Protein AF-A0A832Y055-F1 (afdb_monomer_lite)

Radius of gyration: 12.82 Å; chains: 1; bounding box: 28×29×27 Å

Foldseek 3Di:
DWDWDDWPPDIWTWDWDDDDQKIWIDTHPDIWIWGWDQDPVRWIWIATPNDIWIKDWDDDDPWIWIDIPNDITID

pLDDT: mean 89.51, std 5.12, range [66.62, 95.88]

Secondary structure (DSSP, 8-state):
--EEEEETTEEEEEEEEEETTEEEEEETTEEEEEEEEE-TTS-EEEEETTEEEEEEEEEETTEEEEEETTEEEE-

Sequence (75 aa):
MAETVTIGSKSYLVNIRRSGSRFHLQIDDRDYDGEFSRLNNGSLEIIIDGRRSITYSEKKSNESYVFANGINYVL

Structure (mmCIF, N/CA/C/O backbone):
data_AF-A0A832Y055-F1
#
_entry.id   AF-A0A832Y055-F1
#
loop_
_atom_site.group_PDB
_atom_site.id
_atom_site.type_symbol
_atom_site.label_atom_id
_atom_site.label_alt_id
_atom_site.label_comp_id
_atom_site.label_asym_id
_atom_site.label_entity_id
_atom_site.label_seq_id
_atom_site.pdbx_PDB_ins_code
_atom_site.Cartn_x
_atom_site.Cartn_y
_atom_site.Cartn_z
_atom_site.occupancy
_atom_site.B_iso_or_equiv
_atom_site.auth_seq_id
_atom_site.auth_comp_id
_atom_site.auth_asym_id
_atom_site.auth_atom_id
_atom_site.pdbx_PDB_model_num
ATOM 1 N N . MET A 1 1 ? 7.391 -7.328 12.378 1.00 66.62 1 MET A N 1
ATOM 2 C CA . MET A 1 1 ? 6.608 -7.131 13.617 1.00 66.62 1 MET A CA 1
ATOM 3 C C . MET A 1 1 ? 5.294 -6.555 13.132 1.00 66.62 1 MET A C 1
ATOM 5 O O . MET A 1 1 ? 5.362 -5.693 12.268 1.00 66.62 1 MET A O 1
ATOM 9 N N . ALA A 1 2 ? 4.148 -7.099 13.540 1.00 81.12 2 ALA A N 1
ATOM 10 C CA . ALA A 1 2 ? 2.873 -6.543 13.094 1.00 81.12 2 ALA A CA 1
ATOM 11 C C . ALA A 1 2 ? 2.641 -5.198 13.799 1.00 81.12 2 ALA A C 1
ATOM 13 O O . ALA A 1 2 ? 2.838 -5.098 15.010 1.00 81.12 2 ALA A O 1
ATOM 14 N N . GLU A 1 3 ? 2.271 -4.183 13.034 1.00 88.69 3 GLU A N 1
ATOM 15 C CA . GLU A 1 3 ? 1.973 -2.825 13.468 1.00 88.69 3 GLU A CA 1
ATOM 16 C C . GLU A 1 3 ? 0.504 -2.522 13.181 1.00 88.69 3 GLU A C 1
ATOM 18 O O . GLU A 1 3 ? -0.042 -2.941 12.162 1.00 88.69 3 GLU A O 1
ATOM 23 N N . THR A 1 4 ? -0.150 -1.783 14.071 1.00 90.12 4 THR A N 1
ATOM 24 C CA . THR A 1 4 ? -1.520 -1.329 13.828 1.00 90.12 4 THR A CA 1
ATOM 25 C C . THR A 1 4 ? -1.481 0.003 13.096 1.00 90.12 4 THR A C 1
ATOM 27 O O . THR A 1 4 ? -0.952 0.982 13.620 1.00 90.12 4 THR A O 1
ATOM 30 N N . VAL A 1 5 ? -2.076 0.055 11.907 1.00 88.62 5 VAL A N 1
ATOM 31 C CA . VAL A 1 5 ? -2.218 1.280 11.113 1.00 88.62 5 VAL A CA 1
ATOM 32 C C . VAL A 1 5 ? -3.682 1.701 11.127 1.00 88.62 5 VAL A C 1
ATOM 34 O O . VAL A 1 5 ? -4.558 0.911 10.777 1.00 88.62 5 VAL A O 1
ATOM 37 N N . THR A 1 6 ? -3.960 2.944 11.515 1.00 88.31 6 THR A N 1
ATOM 38 C CA . THR A 1 6 ? -5.319 3.504 11.525 1.00 88.31 6 THR A CA 1
ATOM 39 C C . THR A 1 6 ? -5.468 4.511 10.394 1.00 88.31 6 THR A C 1
ATOM 41 O O . THR A 1 6 ? -4.675 5.435 10.275 1.00 88.31 6 THR A O 1
ATOM 44 N N . ILE A 1 7 ? -6.492 4.332 9.560 1.00 85.19 7 ILE A N 1
ATOM 45 C CA . ILE A 1 7 ? -6.844 5.233 8.460 1.00 85.19 7 ILE A CA 1
ATOM 46 C C . ILE A 1 7 ? -8.294 5.672 8.671 1.00 85.19 7 ILE A C 1
ATOM 48 O O . ILE A 1 7 ? -9.235 4.893 8.480 1.00 85.19 7 ILE A O 1
ATOM 52 N N . GLY A 1 8 ? -8.487 6.928 9.077 1.00 83.62 8 GLY A N 1
ATOM 53 C CA . GLY A 1 8 ? -9.802 7.438 9.468 1.00 83.62 8 GLY A CA 1
ATOM 54 C C . GLY A 1 8 ? -10.349 6.690 10.689 1.00 83.62 8 GLY A C 1
ATOM 55 O O . GLY A 1 8 ? -9.708 6.655 11.732 1.00 83.62 8 GLY A O 1
ATOM 56 N N . SER A 1 9 ? -11.534 6.084 10.568 1.00 85.56 9 SER A N 1
ATOM 57 C CA . SER A 1 9 ? -12.165 5.292 11.639 1.00 85.56 9 SER A CA 1
ATOM 58 C C . SER A 1 9 ? -11.859 3.790 11.582 1.00 85.56 9 SER A C 1
ATOM 60 O O . SER A 1 9 ? -12.429 3.023 12.357 1.00 85.56 9 SER A O 1
ATOM 62 N N . LYS A 1 10 ? -11.003 3.349 10.651 1.00 89.81 10 LYS A N 1
ATOM 63 C CA . LYS A 1 10 ? -10.652 1.936 10.459 1.00 89.81 10 LYS A CA 1
ATOM 64 C C . LYS A 1 10 ? -9.217 1.678 10.892 1.00 89.81 10 LYS A C 1
ATOM 66 O O . LYS A 1 10 ? -8.332 2.455 10.548 1.00 89.81 10 LYS A O 1
ATOM 71 N N . SER A 1 11 ? -8.993 0.561 11.570 1.00 91.75 11 SER A N 1
ATOM 72 C CA . SER A 1 11 ? -7.663 0.089 11.956 1.00 91.75 11 SER A CA 1
ATOM 73 C C . SER A 1 11 ? -7.379 -1.256 11.303 1.00 91.75 11 SER A C 1
ATOM 75 O O . SER A 1 11 ? -8.286 -2.073 11.162 1.00 91.75 11 SER A O 1
ATOM 77 N N . TYR A 1 12 ? -6.123 -1.460 10.926 1.00 92.12 12 TYR A N 1
ATOM 78 C CA . TYR A 1 12 ? -5.642 -2.641 10.221 1.00 92.12 12 TYR A CA 1
ATOM 79 C C . TYR A 1 12 ? -4.399 -3.180 10.918 1.00 92.12 12 TYR A C 1
ATOM 81 O O . TYR A 1 12 ? -3.546 -2.398 11.351 1.00 92.12 12 TYR A O 1
ATOM 89 N N . LEU A 1 13 ? -4.276 -4.501 11.001 1.00 93.50 13 LEU A N 1
ATOM 90 C CA . LEU A 1 13 ? -3.046 -5.154 11.435 1.00 93.50 13 LEU A CA 1
ATOM 91 C C . LEU A 1 13 ? -2.146 -5.343 10.222 1.00 93.50 13 LEU A C 1
ATOM 93 O O . LEU A 1 13 ? -2.460 -6.105 9.315 1.00 93.50 13 LEU A O 1
ATOM 97 N N . VAL A 1 14 ? -1.022 -4.639 10.199 1.00 93.38 14 VAL A N 1
ATOM 98 C CA . VAL A 1 14 ? -0.130 -4.583 9.045 1.00 93.38 14 VAL A CA 1
ATOM 99 C C . VAL A 1 14 ? 1.219 -5.179 9.403 1.00 93.38 14 VAL A C 1
ATOM 101 O O . VAL A 1 14 ? 1.831 -4.822 10.402 1.00 93.38 14 VAL A O 1
ATOM 104 N N . ASN A 1 15 ? 1.739 -6.074 8.576 1.00 94.38 15 ASN A N 1
ATOM 105 C CA . ASN A 1 15 ? 3.095 -6.585 8.720 1.00 94.38 15 ASN A CA 1
ATOM 106 C C . ASN A 1 15 ? 3.799 -6.487 7.375 1.00 94.38 15 ASN A C 1
ATOM 108 O O . ASN A 1 15 ? 3.366 -7.084 6.394 1.00 94.38 15 ASN A O 1
ATOM 112 N N . ILE A 1 16 ? 4.902 -5.747 7.337 1.00 92.56 16 ILE A N 1
ATOM 113 C CA . ILE A 1 16 ? 5.708 -5.598 6.132 1.00 92.56 16 ILE A CA 1
ATOM 114 C C . ILE A 1 16 ? 7.048 -6.305 6.302 1.00 92.56 16 ILE A C 1
ATOM 116 O O . ILE A 1 16 ? 7.766 -6.130 7.290 1.00 92.56 16 ILE A O 1
ATOM 120 N N . ARG A 1 17 ? 7.405 -7.110 5.306 1.00 93.31 17 ARG A N 1
ATOM 121 C CA . ARG A 1 17 ? 8.730 -7.710 5.158 1.00 93.31 17 ARG A CA 1
ATOM 122 C C . ARG A 1 17 ? 9.313 -7.233 3.846 1.00 93.31 17 ARG A C 1
ATOM 124 O O . ARG A 1 17 ? 8.648 -7.264 2.821 1.00 93.31 17 ARG A O 1
ATOM 131 N N . ARG A 1 18 ? 10.564 -6.788 3.865 1.00 91.81 18 ARG A N 1
ATOM 132 C CA . ARG A 1 18 ? 11.213 -6.197 2.694 1.00 91.81 18 ARG A CA 1
ATOM 133 C C . ARG A 1 18 ? 12.547 -6.870 2.430 1.00 91.81 18 ARG A C 1
ATOM 135 O O . ARG A 1 18 ? 13.320 -7.078 3.361 1.00 91.81 18 ARG A O 1
ATOM 142 N N . SER A 1 19 ? 12.825 -7.150 1.163 1.00 91.44 19 SER A N 1
ATOM 143 C CA . SER A 1 19 ? 14.109 -7.655 0.686 1.00 91.44 19 SER A CA 1
ATOM 144 C C . SER A 1 19 ? 14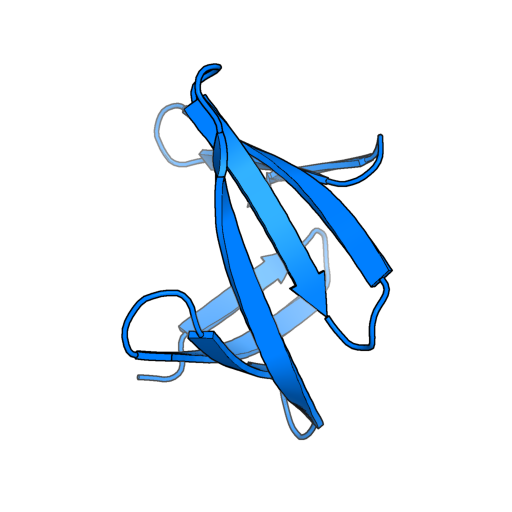.504 -6.908 -0.586 1.00 91.44 19 SER A C 1
ATOM 146 O O . SER A 1 19 ? 13.879 -7.054 -1.636 1.00 91.44 19 SER A O 1
ATOM 148 N N . GLY A 1 20 ? 15.517 -6.044 -0.480 1.00 92.69 20 GLY A N 1
ATOM 149 C CA . GLY A 1 20 ? 15.887 -5.131 -1.564 1.00 92.69 20 GLY A CA 1
ATOM 150 C C . GLY A 1 20 ? 14.740 -4.181 -1.931 1.00 92.69 20 GLY A C 1
ATOM 151 O O . GLY A 1 20 ? 14.239 -3.454 -1.063 1.00 92.69 20 GLY A O 1
ATOM 152 N N . SER A 1 21 ? 14.354 -4.199 -3.211 1.00 93.81 21 SER A N 1
ATOM 153 C CA . SER A 1 21 ? 13.225 -3.458 -3.795 1.00 93.81 21 SER A CA 1
ATOM 154 C C . SER A 1 21 ? 11.895 -4.215 -3.741 1.00 93.81 21 SER A C 1
ATOM 156 O O . SER A 1 21 ? 10.870 -3.657 -4.115 1.00 93.81 21 SER A O 1
ATOM 158 N N . ARG A 1 22 ? 11.880 -5.469 -3.276 1.00 95.56 22 ARG A N 1
ATOM 159 C CA . ARG A 1 22 ? 10.655 -6.261 -3.120 1.00 95.56 22 ARG A CA 1
ATOM 160 C C . ARG A 1 22 ? 10.147 -6.201 -1.692 1.00 95.56 22 ARG A C 1
ATOM 162 O O . ARG A 1 22 ? 10.937 -6.154 -0.743 1.00 95.56 22 ARG A O 1
ATOM 169 N N . PHE A 1 23 ? 8.836 -6.241 -1.534 1.00 95.19 23 PHE A N 1
ATOM 170 C CA . PHE A 1 23 ? 8.191 -6.359 -0.241 1.00 95.19 23 PHE A CA 1
ATOM 171 C C . PHE A 1 23 ? 7.032 -7.348 -0.290 1.00 95.19 23 PHE A C 1
ATOM 173 O O . PHE A 1 23 ? 6.401 -7.553 -1.321 1.00 95.19 23 PHE A O 1
ATOM 180 N N . HIS A 1 24 ? 6.770 -7.921 0.873 1.00 95.19 24 HIS A N 1
ATOM 181 C CA . HIS A 1 24 ? 5.595 -8.701 1.185 1.00 95.19 24 HIS A CA 1
ATOM 182 C C . HIS A 1 24 ? 4.841 -7.957 2.286 1.00 95.19 24 HIS A C 1
ATOM 184 O O . HIS A 1 24 ? 5.423 -7.618 3.324 1.00 95.19 24 HIS A O 1
ATOM 190 N N . LEU A 1 25 ? 3.581 -7.646 2.028 1.00 93.94 25 LEU A N 1
ATOM 191 C CA . LEU A 1 25 ? 2.706 -6.854 2.871 1.00 93.94 25 LEU A CA 1
ATOM 192 C C . LEU A 1 25 ? 1.510 -7.713 3.260 1.00 93.94 25 LEU A C 1
ATOM 194 O O . LEU A 1 25 ? 0.695 -8.062 2.417 1.00 93.94 25 LEU A O 1
ATOM 198 N N . GLN A 1 26 ? 1.387 -7.998 4.545 1.00 94.88 26 GLN A N 1
ATOM 199 C CA . GLN A 1 26 ? 0.207 -8.632 5.105 1.00 94.88 26 GLN A CA 1
ATOM 200 C C . GLN A 1 26 ? -0.667 -7.551 5.743 1.00 94.88 26 GLN A C 1
ATOM 202 O O . GLN A 1 26 ? -0.169 -6.759 6.547 1.00 94.88 26 GLN A O 1
ATOM 207 N N . ILE A 1 27 ? -1.946 -7.508 5.379 1.00 93.75 27 ILE A N 1
ATOM 208 C CA . ILE A 1 27 ? -2.972 -6.658 5.985 1.00 93.75 27 ILE A CA 1
ATOM 209 C C . ILE A 1 27 ? -4.086 -7.578 6.475 1.00 93.75 27 ILE A C 1
ATOM 211 O O . ILE A 1 27 ? -4.776 -8.203 5.668 1.00 93.75 27 ILE A O 1
ATOM 215 N N . ASP A 1 28 ? -4.259 -7.645 7.790 1.00 92.62 28 ASP A N 1
ATOM 216 C CA . ASP A 1 28 ? -5.149 -8.585 8.465 1.00 92.62 28 ASP A CA 1
ATOM 217 C C . ASP A 1 28 ? -4.865 -10.031 7.989 1.00 92.62 28 ASP A C 1
ATOM 219 O O . ASP A 1 28 ? -3.748 -10.533 8.154 1.00 92.62 28 ASP A O 1
ATOM 223 N N . ASP A 1 29 ? -5.839 -10.678 7.345 1.00 91.88 29 ASP A N 1
ATOM 224 C CA . ASP A 1 29 ? -5.735 -12.043 6.805 1.00 91.88 29 ASP A CA 1
ATOM 225 C C . ASP A 1 29 ? -5.418 -12.081 5.295 1.00 91.88 29 ASP A C 1
ATOM 227 O O . ASP A 1 29 ? -5.691 -13.076 4.620 1.00 91.88 29 ASP A O 1
ATOM 231 N N . ARG A 1 30 ? -4.916 -10.978 4.723 1.00 94.06 30 ARG A N 1
ATOM 232 C CA . ARG A 1 30 ? -4.599 -10.869 3.291 1.00 94.06 30 ARG A CA 1
ATOM 233 C C . ARG A 1 30 ? -3.136 -10.559 3.059 1.00 94.06 30 ARG A C 1
ATOM 235 O O . ARG A 1 30 ? -2.596 -9.626 3.646 1.00 94.06 30 ARG A O 1
ATOM 242 N N . ASP A 1 31 ? -2.553 -11.276 2.112 1.00 94.31 31 ASP A N 1
ATOM 243 C CA . ASP A 1 31 ? -1.171 -11.103 1.691 1.00 94.31 31 ASP A CA 1
ATOM 244 C C . ASP A 1 31 ? -1.089 -10.416 0.327 1.00 94.31 31 ASP A C 1
ATOM 246 O O . ASP A 1 31 ? -1.876 -10.688 -0.583 1.00 94.31 31 ASP A O 1
ATOM 250 N N . TYR A 1 32 ? -0.110 -9.526 0.197 1.00 93.81 3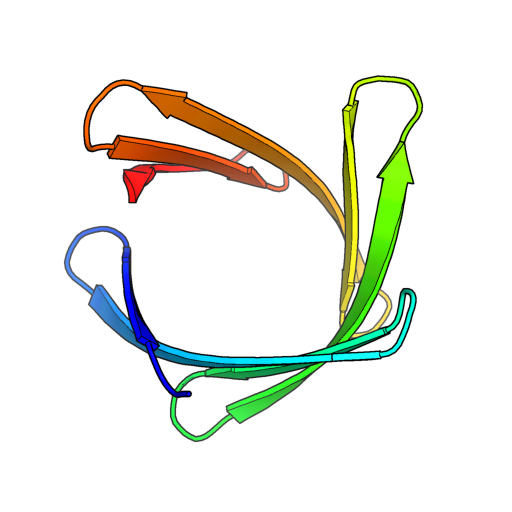2 TYR A N 1
ATOM 251 C CA . TYR A 1 32 ? 0.178 -8.752 -1.000 1.00 93.81 32 TYR A CA 1
ATOM 252 C C . TYR A 1 32 ? 1.680 -8.772 -1.263 1.00 93.81 32 TYR A C 1
ATOM 254 O O . TYR A 1 32 ? 2.476 -8.403 -0.398 1.00 93.81 32 TYR A O 1
ATOM 262 N N . ASP A 1 33 ? 2.076 -9.130 -2.478 1.00 94.81 33 ASP A N 1
ATOM 263 C CA . ASP A 1 33 ? 3.455 -8.993 -2.932 1.00 94.81 33 ASP A CA 1
ATOM 264 C C . ASP A 1 33 ? 3.595 -7.762 -3.819 1.00 94.81 33 ASP A C 1
ATOM 266 O O . ASP A 1 33 ? 2.727 -7.438 -4.636 1.00 94.81 33 ASP A O 1
ATOM 270 N N . GLY A 1 34 ? 4.711 -7.061 -3.659 1.00 95.44 34 GLY A N 1
ATOM 271 C CA . GLY A 1 34 ? 4.957 -5.862 -4.429 1.00 95.44 34 GLY A CA 1
ATOM 272 C C . GLY A 1 34 ? 6.419 -5.489 -4.552 1.00 95.44 34 GLY A C 1
ATOM 273 O O . GLY A 1 34 ? 7.322 -6.052 -3.927 1.00 95.44 34 GLY A O 1
ATOM 274 N N . GLU A 1 35 ? 6.642 -4.492 -5.392 1.00 95.88 35 GLU A N 1
ATOM 275 C CA . GLU A 1 35 ? 7.943 -3.882 -5.608 1.00 95.88 35 GLU A CA 1
ATOM 276 C C . GLU A 1 35 ? 7.842 -2.379 -5.381 1.00 95.88 35 GLU A C 1
ATOM 278 O O . GLU A 1 35 ? 6.797 -1.768 -5.611 1.00 95.88 35 GLU A O 1
ATOM 283 N N . PHE A 1 36 ? 8.927 -1.772 -4.917 1.00 94.88 36 PHE A N 1
ATOM 284 C CA . PHE A 1 36 ? 9.024 -0.328 -4.797 1.00 94.88 36 PHE A CA 1
ATOM 285 C C . PHE A 1 36 ? 10.353 0.182 -5.345 1.00 94.88 36 PHE A C 1
ATOM 287 O O . PHE A 1 36 ? 11.393 -0.478 -5.256 1.00 94.88 36 PHE A O 1
ATOM 294 N N . SER A 1 37 ? 10.326 1.397 -5.879 1.00 94.19 37 SER A N 1
ATOM 295 C CA . SER A 1 37 ? 11.509 2.113 -6.336 1.00 94.19 37 SER A CA 1
ATOM 296 C C . SER A 1 37 ? 11.456 3.564 -5.858 1.00 94.19 37 SER A C 1
ATOM 298 O O . SER A 1 37 ? 10.384 4.146 -5.675 1.00 94.19 37 SER A O 1
ATOM 300 N N . ARG A 1 38 ? 12.623 4.152 -5.580 1.00 92.62 38 ARG A N 1
ATOM 301 C CA . ARG A 1 38 ? 12.717 5.570 -5.219 1.00 92.62 38 ARG A CA 1
ATOM 302 C C . ARG A 1 38 ? 12.984 6.375 -6.480 1.00 92.62 38 ARG A C 1
ATOM 304 O O . ARG A 1 38 ? 13.955 6.108 -7.183 1.00 92.62 38 ARG A O 1
ATOM 311 N N . LEU A 1 39 ? 12.133 7.355 -6.744 1.00 91.38 39 LEU A N 1
ATOM 312 C CA . LEU A 1 39 ? 12.247 8.232 -7.901 1.00 91.38 39 LEU A CA 1
ATOM 313 C C . LEU A 1 39 ? 13.158 9.430 -7.588 1.00 91.38 39 LEU A C 1
ATOM 315 O O . LEU A 1 39 ? 13.336 9.820 -6.432 1.00 91.38 39 LEU A O 1
ATOM 319 N N . ASN A 1 40 ? 13.711 10.051 -8.633 1.00 90.25 40 ASN A N 1
ATOM 320 C CA . ASN A 1 40 ? 14.657 11.173 -8.510 1.00 90.25 40 ASN A CA 1
ATOM 321 C C . ASN A 1 40 ? 14.061 12.411 -7.820 1.00 90.25 40 ASN A C 1
ATOM 323 O O . ASN A 1 40 ? 14.792 13.216 -7.254 1.00 90.25 40 ASN A O 1
ATOM 327 N N . ASN A 1 41 ? 12.738 12.562 -7.854 1.00 86.00 41 ASN A N 1
ATOM 328 C CA . ASN A 1 41 ? 12.007 13.644 -7.193 1.00 86.00 41 ASN A CA 1
ATOM 329 C C . ASN A 1 41 ? 11.717 13.361 -5.704 1.00 86.00 41 ASN A C 1
ATOM 331 O O . ASN A 1 41 ? 11.002 14.126 -5.066 1.00 86.00 4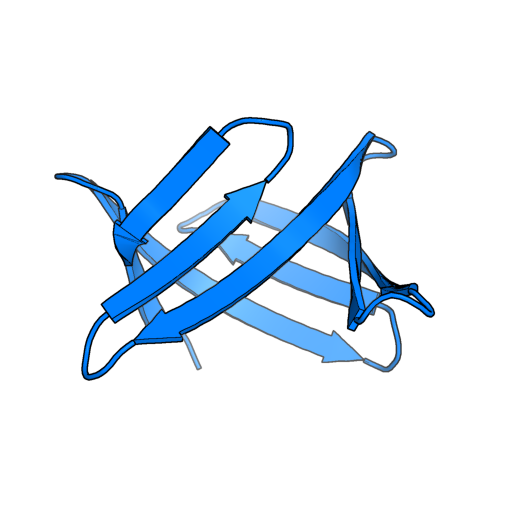1 ASN A O 1
ATOM 335 N N . GLY A 1 42 ? 12.228 12.255 -5.153 1.00 85.25 42 GLY A N 1
ATOM 336 C CA . GLY A 1 42 ? 12.007 11.850 -3.766 1.00 85.25 42 GLY A CA 1
ATOM 337 C C . GLY A 1 42 ? 10.717 11.060 -3.530 1.00 85.25 42 GLY A C 1
ATOM 338 O O . GLY A 1 42 ? 10.562 10.517 -2.436 1.00 85.25 42 GLY A O 1
ATOM 339 N N . SER A 1 43 ? 9.839 10.943 -4.532 1.00 89.94 43 SER A N 1
ATOM 340 C CA . SER A 1 43 ? 8.643 10.098 -4.477 1.00 89.94 43 SER A CA 1
ATOM 341 C C . SER A 1 43 ? 8.998 8.609 -4.480 1.00 89.94 43 SER A C 1
ATOM 343 O O . SER A 1 43 ? 10.093 8.198 -4.881 1.00 89.94 43 SER A O 1
ATOM 345 N N . LEU A 1 44 ? 8.043 7.791 -4.054 1.00 92.69 44 LEU A N 1
ATOM 346 C CA . LEU A 1 44 ? 8.099 6.343 -4.158 1.00 92.69 44 LEU A CA 1
ATOM 347 C C . LEU A 1 44 ? 7.178 5.881 -5.279 1.00 92.69 44 LEU A C 1
ATOM 349 O O . LEU A 1 44 ? 6.039 6.315 -5.408 1.00 92.69 44 LEU A O 1
ATOM 353 N N . GLU A 1 45 ? 7.680 4.980 -6.099 1.00 93.69 45 GLU A N 1
ATOM 354 C CA . GLU A 1 45 ? 6.858 4.171 -6.977 1.00 93.69 45 GLU A CA 1
ATOM 355 C C . GLU A 1 45 ? 6.609 2.837 -6.287 1.00 93.69 45 GLU A C 1
ATOM 357 O O . GLU A 1 45 ? 7.542 2.227 -5.770 1.00 93.69 45 GLU A O 1
ATOM 362 N N . ILE A 1 46 ? 5.355 2.397 -6.274 1.00 94.50 46 ILE A N 1
ATOM 363 C CA . ILE A 1 46 ? 4.918 1.138 -5.674 1.00 94.50 46 ILE A CA 1
ATOM 364 C C . ILE A 1 46 ? 4.129 0.361 -6.726 1.00 94.50 46 ILE A C 1
ATOM 366 O O . ILE A 1 46 ? 3.229 0.909 -7.363 1.00 94.50 46 ILE A O 1
ATOM 370 N N . ILE A 1 47 ? 4.455 -0.915 -6.906 1.00 94.56 47 ILE A N 1
ATOM 371 C CA . ILE A 1 47 ? 3.784 -1.830 -7.828 1.00 94.56 47 ILE A CA 1
ATOM 372 C C . ILE A 1 47 ? 3.248 -3.005 -7.014 1.00 94.56 47 ILE A C 1
ATOM 374 O O . ILE A 1 47 ? 4.026 -3.725 -6.395 1.00 94.56 47 ILE A O 1
ATOM 378 N N . ILE A 1 48 ? 1.930 -3.198 -7.026 1.00 93.19 48 ILE A N 1
ATOM 379 C CA . ILE A 1 48 ? 1.234 -4.343 -6.412 1.00 93.19 48 ILE A CA 1
ATOM 380 C C . ILE A 1 48 ? 0.273 -4.891 -7.468 1.00 93.19 48 ILE A C 1
ATOM 382 O O . ILE A 1 48 ? -0.429 -4.108 -8.108 1.00 93.19 48 ILE A O 1
ATOM 386 N N . ASP A 1 49 ? 0.261 -6.205 -7.699 1.00 88.75 49 ASP A N 1
ATOM 387 C CA . ASP A 1 49 ? -0.594 -6.867 -8.704 1.00 88.75 49 ASP A CA 1
ATOM 388 C C . ASP A 1 49 ? -0.535 -6.217 -10.105 1.00 88.75 49 ASP A C 1
ATOM 390 O O . ASP A 1 49 ? -1.545 -6.033 -10.788 1.00 88.75 49 ASP A O 1
ATOM 394 N N . GLY A 1 50 ? 0.658 -5.779 -10.524 1.00 87.06 50 GLY A N 1
ATOM 395 C CA . GLY A 1 50 ? 0.876 -5.086 -11.802 1.00 87.06 50 GLY A CA 1
ATOM 396 C C . GLY A 1 50 ? 0.316 -3.657 -11.871 1.00 87.06 50 GLY A C 1
ATOM 397 O O . GLY A 1 50 ? 0.476 -2.981 -12.888 1.00 87.06 50 GLY A O 1
ATOM 398 N N . ARG A 1 51 ? -0.312 -3.156 -10.800 1.00 90.44 51 ARG A N 1
ATOM 399 C CA . ARG A 1 51 ? -0.798 -1.777 -10.700 1.00 90.44 51 ARG A CA 1
ATOM 400 C C . ARG A 1 51 ? 0.279 -0.883 -10.114 1.00 90.44 51 ARG A C 1
ATOM 402 O O . ARG A 1 51 ? 0.669 -1.021 -8.957 1.00 90.44 51 ARG A O 1
ATOM 409 N N . ARG A 1 52 ? 0.725 0.071 -10.926 1.00 92.38 52 ARG A N 1
ATOM 410 C CA . ARG A 1 52 ? 1.697 1.091 -10.540 1.00 92.38 52 ARG A CA 1
ATOM 411 C C . ARG A 1 52 ? 1.005 2.262 -9.848 1.00 92.38 52 ARG A C 1
ATOM 413 O O . ARG A 1 52 ? 0.039 2.806 -10.373 1.00 92.38 52 ARG A O 1
ATOM 420 N N . SER A 1 53 ? 1.557 2.674 -8.715 1.00 92.44 53 SER A N 1
ATOM 421 C CA . SER A 1 53 ? 1.147 3.847 -7.946 1.00 92.44 53 SER A CA 1
ATOM 422 C C . SER A 1 53 ? 2.357 4.732 -7.670 1.00 92.44 53 SER A C 1
ATOM 424 O O . SER A 1 53 ? 3.425 4.225 -7.333 1.00 92.44 53 SER A O 1
ATOM 426 N N . ILE A 1 54 ? 2.198 6.050 -7.792 1.00 91.50 54 ILE A N 1
ATOM 427 C CA . ILE A 1 54 ? 3.212 7.017 -7.350 1.00 91.50 54 ILE A CA 1
ATOM 428 C C . ILE A 1 54 ? 2.732 7.618 -6.037 1.00 91.50 54 ILE A C 1
ATOM 430 O O . ILE A 1 54 ? 1.605 8.115 -5.948 1.00 91.50 54 ILE A O 1
ATOM 434 N N . THR A 1 55 ? 3.582 7.542 -5.021 1.00 92.50 55 THR A N 1
ATOM 435 C CA . THR A 1 55 ? 3.273 7.950 -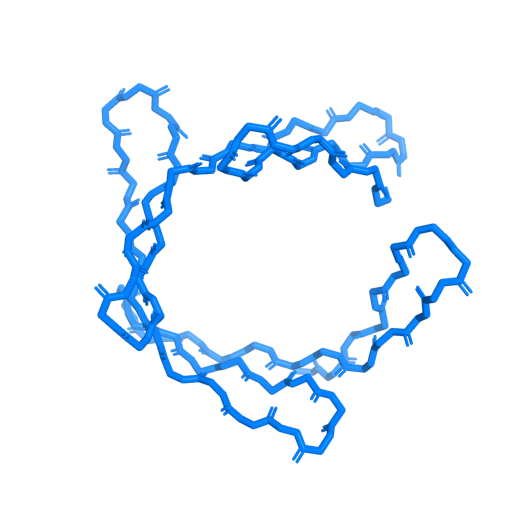3.659 1.00 92.50 55 THR A CA 1
ATOM 436 C C . THR A 1 55 ? 4.322 8.907 -3.109 1.00 92.50 55 THR A C 1
ATOM 438 O O . THR A 1 55 ? 5.492 8.906 -3.501 1.00 92.50 55 THR A O 1
ATOM 441 N N . TYR A 1 56 ? 3.896 9.763 -2.190 1.00 90.38 56 TYR A N 1
ATOM 442 C CA . TYR A 1 56 ? 4.789 10.583 -1.383 1.00 90.38 56 TYR A CA 1
ATOM 443 C C . TYR A 1 56 ? 4.294 10.598 0.055 1.00 90.38 56 TYR A C 1
ATOM 445 O O . TYR A 1 56 ? 3.103 10.429 0.315 1.00 90.38 56 TYR A O 1
ATOM 453 N N . SER A 1 57 ? 5.218 10.783 0.989 1.00 87.69 57 SER A N 1
ATOM 454 C CA . SER A 1 57 ? 4.887 10.892 2.402 1.00 87.69 57 SER A CA 1
ATOM 455 C C . SER A 1 57 ? 5.601 12.080 3.021 1.00 87.69 57 SER A C 1
ATOM 457 O O . SER A 1 57 ? 6.811 12.229 2.842 1.00 87.69 57 SER A O 1
ATOM 459 N N . GLU A 1 58 ? 4.876 12.867 3.799 1.00 87.50 58 GLU A N 1
ATOM 460 C CA . GLU A 1 58 ? 5.412 13.970 4.583 1.00 87.50 58 GLU A CA 1
ATOM 461 C C . GLU A 1 58 ? 5.074 13.747 6.052 1.00 87.50 58 GLU A C 1
ATOM 463 O O . GLU A 1 58 ? 3.926 13.498 6.415 1.00 87.50 58 GLU A O 1
ATOM 468 N N . LYS A 1 59 ? 6.081 13.836 6.922 1.00 85.00 59 LYS A N 1
ATOM 469 C CA . LYS A 1 59 ? 5.870 13.752 8.365 1.00 85.00 59 LYS A CA 1
ATOM 470 C C . LYS A 1 59 ? 5.810 15.158 8.940 1.00 85.00 59 LYS A C 1
ATOM 472 O O . LYS A 1 59 ? 6.775 15.913 8.813 1.00 85.00 59 LYS A O 1
ATOM 477 N N . LYS A 1 60 ? 4.710 15.498 9.607 1.00 85.94 60 LYS A N 1
ATOM 478 C CA . LYS A 1 60 ? 4.536 16.789 10.274 1.00 85.94 60 LYS A CA 1
ATOM 479 C C . LYS A 1 60 ? 4.171 16.555 11.734 1.00 85.94 60 LYS A C 1
ATOM 481 O O . LYS A 1 60 ? 3.061 16.153 12.055 1.00 85.94 60 LYS A O 1
ATOM 486 N N . SER A 1 61 ? 5.118 16.845 12.628 1.00 84.12 61 SER A N 1
ATOM 487 C CA . SER A 1 61 ? 4.976 16.590 14.067 1.00 84.12 61 SER A CA 1
ATOM 488 C C . SER A 1 61 ? 4.661 15.106 14.345 1.00 84.12 61 SER A C 1
ATOM 490 O O . SER A 1 61 ? 5.500 14.252 14.044 1.00 84.12 61 SER A O 1
ATOM 492 N N . ASN A 1 62 ? 3.479 14.809 14.890 1.00 83.12 62 ASN A N 1
ATOM 493 C CA . ASN A 1 62 ? 3.019 13.457 15.210 1.00 83.12 62 ASN A CA 1
ATOM 494 C C . ASN A 1 62 ? 2.185 12.801 14.101 1.00 83.12 62 ASN A C 1
ATOM 496 O O . ASN A 1 62 ? 1.842 11.634 14.244 1.00 83.12 62 ASN A O 1
ATOM 500 N N . GLU A 1 63 ? 1.892 13.512 13.013 1.00 81.31 63 GLU A N 1
ATOM 501 C CA . GLU A 1 63 ? 1.057 13.017 11.917 1.00 81.31 63 GLU A CA 1
ATOM 502 C C . GLU A 1 63 ? 1.920 12.658 10.705 1.00 81.31 63 GLU A C 1
ATOM 504 O O . GLU A 1 63 ? 2.906 13.340 10.383 1.00 81.31 63 GLU A O 1
ATOM 509 N N . SER A 1 64 ? 1.542 11.588 10.009 1.00 84.88 64 SER A N 1
ATOM 510 C CA . SER A 1 64 ? 2.129 11.211 8.724 1.00 84.88 64 SER A C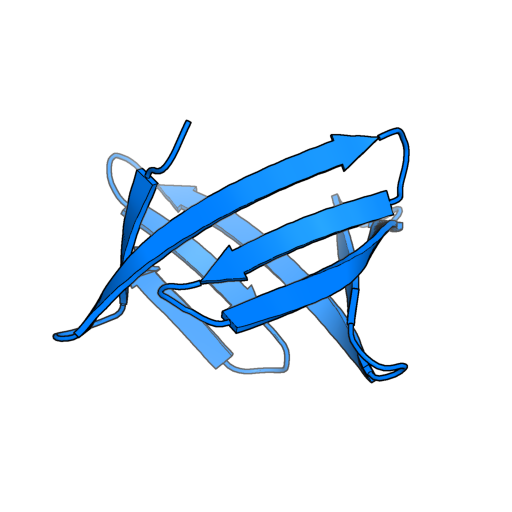A 1
ATOM 511 C C . SER A 1 64 ? 1.103 11.398 7.612 1.00 84.88 64 SER A C 1
ATOM 513 O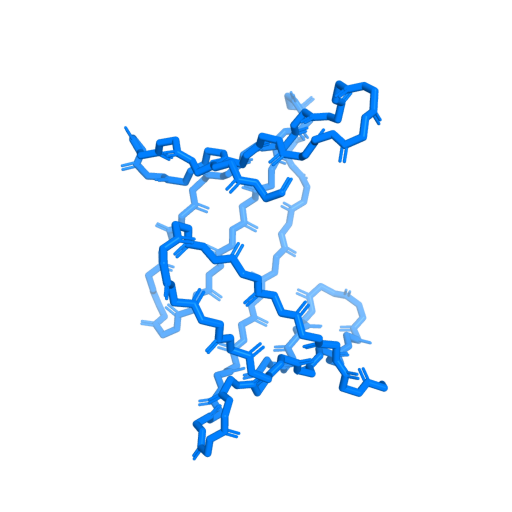 O . SER A 1 64 ? 0.063 10.750 7.575 1.00 84.88 64 SER A O 1
ATOM 515 N N . TYR A 1 65 ? 1.412 12.286 6.678 1.00 86.31 65 TYR A N 1
ATOM 516 C CA . TYR A 1 65 ? 0.605 12.545 5.495 1.00 86.31 65 TYR A CA 1
ATOM 517 C C . TYR A 1 65 ? 1.116 11.661 4.370 1.00 86.31 65 TYR A C 1
ATOM 519 O O . TYR A 1 65 ? 2.295 11.717 4.030 1.00 86.31 65 TYR A O 1
ATOM 527 N N . VAL A 1 66 ? 0.246 10.842 3.793 1.00 88.06 66 VAL A N 1
ATOM 528 C CA . VAL A 1 66 ? 0.583 9.941 2.690 1.00 88.06 66 VAL A CA 1
ATOM 529 C C . VAL A 1 66 ? -0.320 10.258 1.517 1.00 88.06 66 VAL A C 1
ATOM 531 O O . VAL A 1 66 ? -1.537 10.178 1.626 1.00 88.06 66 VAL A O 1
ATOM 534 N N . PHE A 1 67 ? 0.265 10.572 0.372 1.00 87.38 67 PHE A N 1
ATOM 535 C CA . PHE A 1 67 ? -0.474 10.680 -0.873 1.00 87.38 67 PHE A CA 1
ATOM 536 C C . PHE A 1 67 ? -0.226 9.460 -1.734 1.00 87.38 67 PHE A C 1
ATOM 538 O O . PHE A 1 67 ? 0.920 9.068 -1.958 1.00 87.38 67 PHE A O 1
ATOM 545 N N . ALA A 1 68 ? -1.303 8.897 -2.264 1.00 85.62 68 ALA A N 1
ATOM 546 C CA . ALA A 1 68 ? -1.247 7.820 -3.231 1.00 85.62 68 ALA A CA 1
ATOM 547 C C . ALA A 1 68 ? -2.340 8.012 -4.282 1.00 85.62 68 ALA A C 1
ATOM 549 O O . ALA A 1 68 ? -3.514 8.154 -3.947 1.00 85.62 68 ALA A O 1
ATOM 550 N N . ASN A 1 69 ? -1.956 7.998 -5.562 1.00 80.94 69 ASN A N 1
ATOM 551 C CA . ASN A 1 69 ? -2.885 8.024 -6.701 1.00 80.94 69 ASN A CA 1
ATOM 552 C C . ASN A 1 69 ? -3.939 9.150 -6.656 1.00 80.94 69 ASN A C 1
ATOM 554 O O . ASN A 1 69 ? -5.093 8.930 -7.015 1.00 80.94 69 ASN A O 1
ATOM 558 N N . GLY A 1 70 ? -3.569 10.355 -6.212 1.00 78.75 70 GLY A N 1
ATOM 559 C CA . GLY A 1 70 ? -4.514 11.478 -6.128 1.00 78.75 70 GLY A CA 1
ATOM 560 C C . GLY A 1 70 ? -5.258 11.595 -4.797 1.00 78.75 70 GLY A C 1
ATOM 561 O O . GLY A 1 70 ? -5.968 12.578 -4.598 1.00 78.75 70 GLY A O 1
ATOM 562 N N . ILE A 1 71 ? -5.099 10.633 -3.884 1.00 84.06 71 ILE A N 1
ATOM 563 C CA . ILE A 1 71 ? -5.785 10.603 -2.588 1.00 84.06 71 ILE A CA 1
ATOM 564 C C . ILE A 1 71 ? -4.783 10.906 -1.474 1.00 84.06 71 ILE A C 1
ATOM 566 O O . ILE A 1 71 ? -3.709 10.310 -1.424 1.00 84.06 71 ILE A O 1
ATOM 570 N N . ASN A 1 72 ? -5.158 11.816 -0.571 1.00 84.75 72 ASN A N 1
ATOM 571 C CA . ASN A 1 72 ? -4.412 12.120 0.647 1.00 84.75 72 ASN A CA 1
ATOM 572 C C . ASN A 1 72 ? -4.968 11.319 1.829 1.00 84.75 72 ASN A C 1
ATOM 574 O O . ASN A 1 72 ? -6.168 11.349 2.101 1.00 84.75 72 ASN A O 1
ATOM 578 N N . TYR A 1 73 ? -4.073 10.667 2.556 1.00 84.50 73 TYR A N 1
ATOM 579 C CA . TYR A 1 73 ? -4.326 9.948 3.793 1.00 84.50 73 TYR A CA 1
ATOM 580 C C . TYR A 1 73 ? -3.552 10.620 4.926 1.00 84.50 73 TYR A C 1
ATOM 582 O O . TYR A 1 73 ? -2.426 11.077 4.731 1.00 84.50 73 TYR A O 1
ATOM 590 N N . VAL A 1 74 ? -4.160 10.668 6.108 1.00 84.12 74 VAL A N 1
ATOM 591 C CA . VAL A 1 74 ? -3.514 11.118 7.344 1.00 84.12 74 VAL A CA 1
ATOM 592 C C . VAL A 1 74 ? -3.466 9.923 8.286 1.00 84.12 74 VAL A C 1
ATOM 594 O O . VAL A 1 74 ? -4.487 9.254 8.472 1.00 84.12 74 VAL A O 1
ATOM 597 N N . LEU A 1 75 ? -2.269 9.649 8.799 1.00 81.19 75 LEU A N 1
ATOM 598 C CA . LEU A 1 75 ? -1.921 8.562 9.711 1.00 81.19 75 LEU A CA 1
ATOM 599 C C . LEU A 1 75 ? -1.438 9.128 11.048 1.00 81.19 75 LEU A C 1
ATOM 601 O O . LEU A 1 75 ? -0.647 10.106 11.012 1.00 81.19 75 LEU A O 1
#